Protein AF-A0A948VRK4-F1 (afdb_monomer_lite)

Foldseek 3Di:
DVVVVVVVVVVVCCVVPVDDPPCVCVVVVVVVPDDPDDPPPCVVVVVVVVVVVVVVVVVLVPDPLNVVLVVCVVVVHPDPSVVVVVVVVVVVVVVVVVVVVVVVPPPPD

Secondary structure (DSSP, 8-state):
-HHHHHHHHHHHHHHH--SPP--TTHHHHHHHHSPPPPPP--HHHHHHHHHHHHHHHHHHHT-HHHHHHHHHHHHT---HHHHHHHHHHHHHHHHHHHHHHHHHTS---

Structure (mmCIF, N/CA/C/O backbone):
data_AF-A0A948VRK4-F1
#
_entry.id   AF-A0A948VRK4-F1
#
loop_
_atom_site.group_PDB
_atom_site.id
_atom_site.type_symbol
_atom_site.label_atom_id
_atom_site.label_alt_id
_atom_site.label_comp_id
_atom_site.label_asym_id
_atom_site.label_entity_id
_atom_site.label_seq_id
_atom_site.pdbx_PDB_ins_code
_atom_site.Cartn_x
_atom_site.Cartn_y
_atom_site.Cartn_z
_atom_site.occupancy
_atom_site.B_iso_or_equiv
_atom_site.auth_seq_id
_atom_site.auth_comp_id
_atom_site.auth_asym_id
_atom_site.auth_atom_id
_atom_site.pdbx_PDB_model_num
ATOM 1 N N . MET A 1 1 ? -2.313 -18.409 13.244 1.00 49.38 1 MET A N 1
ATOM 2 C CA . MET A 1 1 ? -2.543 -19.348 14.369 1.00 49.38 1 MET A CA 1
ATOM 3 C C . MET A 1 1 ? -3.673 -18.874 15.276 1.00 49.38 1 MET A C 1
ATOM 5 O O . MET A 1 1 ? -4.436 -19.716 15.712 1.00 49.38 1 MET A O 1
ATOM 9 N N . ASN A 1 2 ? -3.826 -17.562 15.516 1.00 59.66 2 ASN A N 1
ATOM 10 C CA . ASN A 1 2 ? -4.967 -17.023 16.269 1.00 59.66 2 ASN A CA 1
ATOM 11 C C . ASN A 1 2 ? -6.296 -17.181 15.502 1.00 59.66 2 ASN A C 1
ATOM 13 O O . ASN A 1 2 ? -7.260 -17.701 16.043 1.00 59.66 2 ASN A O 1
ATOM 17 N N . ASP A 1 3 ? -6.288 -16.888 14.199 1.00 67.62 3 ASP A N 1
ATOM 18 C CA . ASP A 1 3 ? -7.494 -16.949 13.353 1.00 67.62 3 ASP A CA 1
ATOM 19 C C . ASP A 1 3 ? -8.083 -18.359 13.203 1.00 67.62 3 ASP A C 1
ATOM 21 O O . ASP A 1 3 ? -9.281 -18.535 13.014 1.00 67.62 3 ASP A O 1
ATOM 25 N N . GLU A 1 4 ? -7.244 -19.392 13.273 1.00 74.19 4 GLU A N 1
ATOM 26 C CA . GLU A 1 4 ? -7.690 -20.790 13.207 1.00 74.19 4 GLU A CA 1
ATOM 27 C C . GLU A 1 4 ? -8.414 -21.202 14.494 1.00 74.19 4 GLU A C 1
ATOM 29 O O . GLU A 1 4 ? -9.406 -21.928 14.449 1.00 74.19 4 GLU A O 1
ATOM 34 N N . ILE A 1 5 ? -7.939 -20.694 15.634 1.00 74.81 5 ILE A N 1
ATOM 35 C CA . ILE A 1 5 ? -8.540 -20.919 16.948 1.00 74.81 5 ILE A CA 1
ATOM 36 C C . ILE A 1 5 ? -9.854 -20.138 17.055 1.00 74.81 5 ILE A C 1
ATOM 38 O O . ILE A 1 5 ? -10.862 -20.716 17.459 1.00 74.81 5 ILE A O 1
ATOM 42 N N . ASP A 1 6 ? -9.878 -18.880 16.612 1.00 71.56 6 ASP A N 1
ATOM 43 C CA . ASP A 1 6 ? -11.087 -18.049 16.616 1.00 71.56 6 ASP A CA 1
ATOM 44 C C . ASP A 1 6 ? -12.188 -18.640 15.725 1.00 71.56 6 ASP A C 1
ATOM 46 O O . ASP A 1 6 ? -13.338 -18.755 16.149 1.00 71.56 6 ASP A O 1
ATOM 50 N N . ASN A 1 7 ? -11.839 -19.125 14.528 1.00 77.69 7 ASN A N 1
ATOM 51 C CA . ASN A 1 7 ? -12.802 -19.783 13.642 1.00 77.69 7 ASN A CA 1
ATOM 52 C C . ASN A 1 7 ? -13.355 -21.090 14.234 1.00 77.69 7 ASN A C 1
ATOM 54 O O . ASN A 1 7 ? -14.536 -21.395 14.058 1.00 77.69 7 ASN A O 1
ATOM 58 N 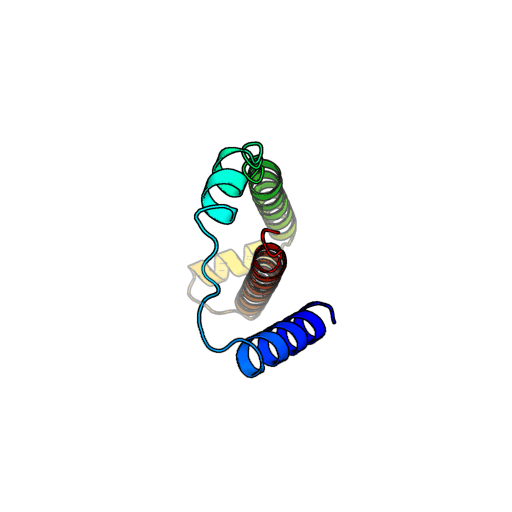N . ALA A 1 8 ? -12.531 -21.864 14.948 1.00 81.56 8 ALA A N 1
ATOM 59 C CA . ALA A 1 8 ? -12.983 -23.083 15.616 1.00 81.56 8 ALA A CA 1
ATOM 60 C C . ALA A 1 8 ? -13.942 -22.783 16.784 1.00 81.56 8 ALA A C 1
ATOM 62 O O . ALA A 1 8 ? -14.923 -23.504 16.980 1.00 81.56 8 ALA A O 1
ATOM 63 N N . ILE A 1 9 ? -13.692 -21.706 17.531 1.00 77.38 9 ILE A N 1
ATOM 64 C CA . ILE A 1 9 ? -14.551 -21.252 18.634 1.00 77.38 9 ILE A CA 1
ATOM 65 C C . ILE A 1 9 ? -15.892 -20.737 18.099 1.00 77.38 9 ILE A C 1
ATOM 67 O O . ILE A 1 9 ? -16.942 -21.144 18.595 1.00 77.38 9 ILE A O 1
ATOM 71 N N . GLU A 1 10 ? -15.871 -19.912 17.052 1.00 77.56 10 GLU A N 1
ATOM 72 C CA . GLU A 1 10 ? -17.071 -19.401 16.378 1.00 77.56 10 GLU A CA 1
ATOM 73 C C . GLU A 1 10 ? -17.950 -20.551 15.856 1.00 77.56 10 GLU A C 1
ATOM 75 O O . GLU A 1 10 ? -19.175 -20.540 16.007 1.00 77.56 10 GLU A O 1
ATOM 80 N N . HIS A 1 11 ? -17.323 -21.586 15.287 1.00 80.81 11 HIS A N 1
ATOM 81 C CA . HIS A 1 11 ? -18.036 -22.758 14.788 1.00 80.81 11 HIS A CA 1
ATOM 82 C C . HIS A 1 11 ? -18.678 -23.571 15.922 1.00 80.81 11 HIS A C 1
ATOM 84 O O . HIS A 1 11 ? -19.816 -24.014 15.779 1.00 80.81 11 HIS A O 1
ATOM 90 N N . LEU A 1 12 ? -17.989 -23.748 17.055 1.00 82.75 12 LEU A N 1
ATOM 91 C CA . LEU A 1 12 ? -18.537 -24.441 18.228 1.00 82.75 12 LEU A CA 1
ATOM 92 C C . LEU A 1 12 ? -19.697 -23.670 18.872 1.00 82.75 12 LEU A C 1
ATOM 94 O O . LEU A 1 12 ? -20.691 -24.282 19.269 1.00 82.75 12 LEU A O 1
ATOM 98 N N . LEU A 1 13 ? -19.585 -22.341 18.946 1.00 78.38 13 LEU A N 1
ATOM 99 C CA . LEU A 1 13 ? -20.625 -21.460 19.480 1.00 78.38 13 LEU A CA 1
ATOM 100 C C . LEU A 1 13 ? -21.888 -21.491 18.617 1.00 78.38 13 LEU A C 1
ATOM 102 O O . LEU A 1 13 ? -22.988 -21.600 19.156 1.00 78.38 13 LEU A O 1
ATOM 106 N N . ARG A 1 14 ? -21.740 -21.463 17.289 1.00 76.94 14 ARG A N 1
ATOM 107 C CA . ARG A 1 14 ? -22.872 -21.514 16.352 1.00 76.94 14 ARG A CA 1
ATOM 108 C C . ARG A 1 14 ? -23.584 -22.871 16.353 1.00 76.94 14 ARG A C 1
ATOM 110 O O . ARG A 1 14 ? -24.794 -22.910 16.155 1.00 76.94 14 ARG A O 1
ATOM 117 N N . ASP A 1 15 ? -22.857 -23.954 16.623 1.00 81.75 15 ASP A N 1
ATOM 118 C CA . ASP A 1 15 ? -23.430 -25.302 16.747 1.00 81.75 15 ASP A CA 1
ATOM 119 C C . ASP A 1 15 ? -24.262 -25.469 18.032 1.00 81.75 15 ASP A C 1
ATOM 121 O O . ASP A 1 15 ? -25.285 -26.152 18.033 1.00 81.75 15 ASP A O 1
ATOM 125 N N . HIS A 1 16 ? -23.838 -24.839 19.136 1.00 75.69 16 HIS A N 1
ATOM 126 C CA . HIS A 1 16 ? -24.469 -25.010 20.455 1.00 75.69 16 HIS A CA 1
ATOM 127 C C . HIS A 1 16 ? -25.488 -23.918 20.812 1.00 75.69 16 HIS A C 1
ATOM 129 O O . HIS A 1 16 ? -26.346 -24.146 21.665 1.00 75.69 16 HIS A O 1
ATOM 135 N N . ALA A 1 17 ? -25.419 -22.752 20.170 1.00 71.88 17 ALA A N 1
ATOM 136 C CA . ALA A 1 17 ? -26.354 -21.644 20.346 1.00 71.88 17 ALA A CA 1
ATOM 137 C C . ALA A 1 17 ? -26.825 -21.132 18.968 1.00 71.88 17 ALA A C 1
ATOM 139 O O . ALA A 1 17 ? -26.365 -20.089 18.502 1.00 71.88 17 ALA A O 1
ATOM 140 N N . PRO A 1 18 ? -27.717 -21.877 18.287 1.00 64.94 18 PRO A N 1
ATOM 141 C CA . PRO A 1 18 ? -28.173 -21.531 16.940 1.00 64.94 18 PRO A CA 1
ATOM 142 C C . PRO A 1 18 ? -29.069 -20.287 16.914 1.00 64.94 18 PRO A C 1
ATOM 144 O O . PRO A 1 18 ? -29.123 -19.596 15.897 1.00 64.94 18 PRO A O 1
ATOM 147 N N . ASP A 1 19 ? -29.750 -19.995 18.025 1.00 70.25 19 ASP A N 1
ATOM 148 C CA . ASP A 1 19 ? -30.583 -18.808 18.168 1.00 70.25 19 ASP A CA 1
ATOM 149 C C . ASP A 1 19 ? -29.810 -17.666 18.839 1.00 70.25 19 ASP A C 1
ATOM 151 O O . ASP A 1 19 ? -29.091 -17.895 19.819 1.00 70.25 19 ASP A O 1
ATOM 155 N N . PRO A 1 20 ? -29.974 -16.420 18.355 1.00 65.75 20 PRO A N 1
ATOM 156 C CA . PRO A 1 20 ? -29.399 -15.257 19.007 1.00 65.75 20 PRO A CA 1
ATOM 157 C C . PRO A 1 20 ? -29.921 -15.173 20.443 1.00 65.75 20 PRO A C 1
ATOM 159 O O . PRO A 1 20 ? -31.123 -15.045 20.682 1.00 65.75 20 PRO A O 1
ATOM 162 N N . VAL A 1 21 ? -29.002 -15.263 21.406 1.00 70.50 21 VAL A N 1
ATOM 163 C CA . VAL A 1 21 ? -29.317 -15.127 22.829 1.00 70.50 21 VAL A CA 1
ATOM 164 C C . VAL A 1 21 ? -29.918 -13.742 23.050 1.00 70.50 21 VAL A C 1
ATOM 166 O O . VAL A 1 21 ? -29.335 -12.737 22.644 1.00 70.50 21 VAL A O 1
ATOM 169 N N . ALA A 1 22 ? -31.098 -13.692 23.673 1.00 71.69 22 ALA A N 1
ATOM 170 C CA . ALA A 1 22 ? -31.715 -12.436 24.070 1.00 71.69 22 ALA A CA 1
ATOM 171 C C . ALA A 1 22 ? -30.774 -11.721 25.049 1.00 71.69 22 ALA A C 1
ATOM 173 O O . ALA A 1 22 ? -30.578 -12.151 26.180 1.00 71.69 22 ALA A O 1
ATOM 174 N N . ASP A 1 23 ? -30.147 -10.661 24.560 1.00 73.00 23 ASP A N 1
ATOM 175 C CA . ASP A 1 23 ? -29.119 -9.904 25.269 1.00 73.00 23 ASP A CA 1
ATOM 176 C C . ASP A 1 23 ? -29.722 -8.747 26.088 1.00 73.00 23 ASP A C 1
ATOM 178 O O . ASP A 1 23 ? -29.000 -8.012 26.747 1.00 73.00 23 ASP A O 1
ATOM 182 N N . ASP A 1 24 ? -31.048 -8.554 26.050 1.00 78.00 24 ASP A N 1
ATOM 183 C CA . ASP A 1 24 ? -31.790 -7.514 26.788 1.00 78.00 24 ASP A CA 1
ATOM 184 C C . ASP A 1 24 ? -31.188 -6.093 26.674 1.00 78.00 24 ASP A C 1
ATOM 186 O O . ASP A 1 24 ? -31.402 -5.225 27.521 1.00 78.00 24 ASP A O 1
ATOM 190 N N . GLY A 1 25 ? -30.431 -5.833 25.602 1.00 77.38 25 GLY A N 1
ATOM 191 C CA . GLY A 1 25 ? -29.724 -4.572 25.385 1.00 77.38 25 GLY A CA 1
ATOM 192 C C . GLY A 1 25 ? -28.423 -4.413 26.181 1.00 77.38 25 GLY A C 1
ATOM 193 O O . GLY A 1 25 ? -27.879 -3.308 26.208 1.00 77.38 25 GLY A O 1
ATOM 194 N N . PHE A 1 26 ? -27.892 -5.469 26.803 1.00 79.25 26 PHE A N 1
ATOM 195 C CA . PHE A 1 26 ? -26.616 -5.451 27.521 1.00 79.25 26 PHE A CA 1
ATOM 196 C C . PHE A 1 26 ? -25.447 -5.074 26.603 1.00 79.25 26 PHE A C 1
ATOM 198 O O . PHE A 1 26 ? -24.701 -4.153 26.940 1.00 79.25 26 PHE A O 1
ATOM 205 N N . CYS A 1 27 ? -25.319 -5.674 25.419 1.00 76.56 27 CYS A N 1
ATOM 206 C CA . CYS A 1 27 ? -24.304 -5.307 24.430 1.00 76.56 27 CYS A CA 1
ATOM 207 C C . CYS A 1 27 ? -24.506 -3.879 23.915 1.00 76.56 27 CYS A C 1
ATOM 209 O O . CYS A 1 27 ? -23.530 -3.153 23.748 1.00 76.56 27 CYS A O 1
ATOM 211 N N . ALA A 1 28 ? -25.751 -3.434 23.717 1.00 78.44 28 ALA A N 1
ATOM 212 C CA . ALA A 1 28 ? -26.036 -2.057 23.306 1.00 78.44 28 ALA A CA 1
ATOM 213 C C . ALA A 1 28 ? -25.585 -1.043 24.375 1.00 78.44 28 ALA A C 1
ATOM 215 O O . ALA A 1 28 ? -24.890 -0.074 24.064 1.00 78.44 28 ALA A O 1
ATOM 216 N N . GLY A 1 29 ? -25.892 -1.311 25.647 1.00 80.50 29 GLY A N 1
ATOM 217 C CA . GLY A 1 29 ? -25.447 -0.491 26.774 1.00 80.50 29 GLY A CA 1
ATOM 218 C C . GLY A 1 29 ? -23.939 -0.578 27.031 1.00 80.50 29 GLY A C 1
ATOM 219 O O . GLY A 1 29 ? -23.333 0.394 27.486 1.00 80.50 29 GLY A O 1
ATOM 220 N N . LEU A 1 30 ? -23.312 -1.715 26.723 1.00 81.12 30 LEU A N 1
ATOM 221 C CA . LEU A 1 30 ? -21.861 -1.880 26.777 1.00 81.12 30 LEU A CA 1
ATOM 222 C C . LEU A 1 30 ? -21.179 -1.031 25.695 1.00 81.12 30 LEU A C 1
ATOM 224 O O . LEU A 1 30 ? -20.230 -0.313 26.001 1.00 81.12 30 LEU A O 1
ATOM 228 N N . ILE A 1 31 ? -21.694 -1.062 24.462 1.00 79.75 31 ILE A N 1
ATOM 229 C CA . ILE A 1 31 ? -21.192 -0.271 23.329 1.00 79.75 31 ILE A CA 1
ATOM 230 C C . ILE A 1 31 ? -21.298 1.232 23.608 1.00 79.75 31 ILE A C 1
ATOM 232 O O . ILE A 1 31 ? -20.342 1.955 23.341 1.00 79.75 31 ILE A O 1
ATOM 236 N N . GLU A 1 32 ? -22.393 1.705 24.211 1.00 79.25 32 GLU A N 1
ATOM 237 C CA . GLU A 1 32 ? -22.535 3.118 24.607 1.00 79.25 32 GLU A CA 1
ATOM 238 C C . GLU A 1 32 ? -21.576 3.551 25.727 1.00 79.25 32 GLU A C 1
ATOM 240 O O . GLU A 1 32 ? -21.238 4.731 25.833 1.00 79.25 32 GLU A O 1
ATOM 245 N N . ARG A 1 33 ? -21.139 2.617 26.579 1.00 82.19 33 ARG A N 1
ATOM 246 C CA . ARG A 1 33 ? -20.235 2.894 27.710 1.00 82.19 33 ARG A CA 1
ATOM 247 C C . ARG A 1 33 ? -18.761 2.695 27.382 1.00 82.19 33 ARG A C 1
ATOM 249 O O . ARG A 1 33 ? -17.910 3.110 28.172 1.00 82.19 33 ARG A O 1
ATOM 256 N N . LEU A 1 34 ? -18.446 2.058 26.258 1.00 79.38 34 LEU A N 1
ATOM 257 C CA . LEU A 1 34 ? -17.072 1.885 25.818 1.00 79.38 34 LEU A CA 1
ATOM 258 C C . LEU A 1 34 ? -16.485 3.255 25.439 1.00 79.38 34 LEU A C 1
ATOM 260 O O . LEU A 1 34 ? -17.129 4.039 24.738 1.00 79.38 34 LEU A O 1
ATOM 264 N N . PRO A 1 35 ? -15.263 3.581 25.897 1.00 79.31 35 PRO A N 1
ATOM 265 C CA . PRO A 1 35 ? -14.611 4.815 25.496 1.00 79.31 35 PRO A CA 1
ATOM 266 C C . PRO A 1 35 ? -14.453 4.832 23.969 1.00 79.31 35 PRO A C 1
ATOM 268 O O . PRO A 1 35 ? -14.172 3.786 23.374 1.00 79.31 35 PRO A O 1
ATOM 271 N N . PRO A 1 36 ? -14.601 6.001 23.317 1.00 72.94 36 PRO A N 1
ATOM 272 C CA . PRO A 1 36 ? -14.447 6.102 21.875 1.00 72.94 36 PRO A CA 1
ATOM 273 C C . PRO A 1 36 ? -13.068 5.569 21.489 1.00 72.94 36 PRO A C 1
ATOM 275 O O . PRO A 1 36 ? -12.040 6.109 21.912 1.00 72.94 36 PRO A O 1
ATOM 278 N N . ARG A 1 37 ? -13.045 4.479 20.709 1.00 65.75 37 ARG A N 1
ATOM 279 C CA . ARG A 1 37 ? -11.804 3.925 20.162 1.00 65.75 37 ARG A CA 1
ATOM 280 C C . ARG A 1 37 ? -11.086 5.056 19.431 1.00 65.75 37 ARG A C 1
ATOM 282 O O . ARG A 1 37 ? -11.672 5.715 18.570 1.00 65.75 37 ARG A O 1
ATOM 289 N N . LYS A 1 38 ? -9.829 5.317 19.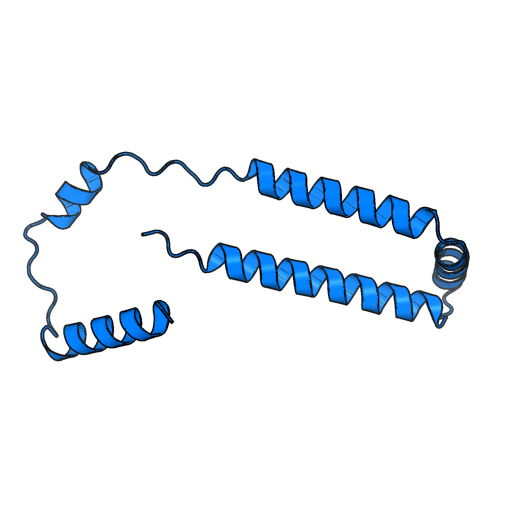805 1.00 67.00 38 LYS A N 1
ATOM 290 C CA . LYS A 1 38 ? -9.015 6.315 19.106 1.00 67.00 38 LYS A CA 1
ATOM 291 C C . LYS A 1 38 ? -8.966 5.910 17.633 1.00 67.00 38 LYS A C 1
ATOM 293 O O . LYS A 1 38 ? -8.614 4.763 17.357 1.00 67.00 38 LYS A O 1
ATOM 298 N N . PRO A 1 39 ? -9.327 6.803 16.697 1.00 66.94 39 PRO A N 1
ATOM 299 C CA . PRO A 1 39 ? -9.227 6.479 15.288 1.00 66.94 39 PRO A CA 1
ATOM 300 C C . PRO A 1 39 ? -7.771 6.116 14.975 1.00 66.94 39 PRO A C 1
ATOM 302 O O . PRO A 1 39 ? -6.864 6.772 15.508 1.00 66.94 39 PRO A O 1
ATOM 305 N N . PRO A 1 40 ? -7.532 5.091 14.139 1.00 63.50 40 PRO A N 1
ATOM 306 C CA . PRO A 1 40 ? -6.181 4.714 13.762 1.00 63.50 40 PRO A CA 1
ATOM 307 C C . PRO A 1 40 ? -5.489 5.942 13.174 1.00 63.50 40 PRO A C 1
ATOM 309 O O . PRO A 1 40 ? -6.007 6.612 12.273 1.00 63.50 40 PRO A O 1
ATOM 312 N N . ILE A 1 41 ? -4.339 6.289 13.745 1.00 63.66 41 ILE A N 1
ATOM 313 C CA . ILE A 1 41 ? -3.571 7.456 13.329 1.00 63.66 41 ILE A CA 1
ATOM 314 C C . ILE A 1 41 ? -2.997 7.116 11.949 1.00 63.66 41 ILE A C 1
ATOM 316 O O . ILE A 1 41 ? -2.070 6.325 11.837 1.00 63.66 41 ILE A O 1
ATOM 320 N N . LYS A 1 42 ? -3.558 7.701 10.883 1.00 66.44 42 LYS A N 1
ATOM 321 C CA . LYS A 1 42 ? -3.155 7.436 9.483 1.00 66.44 42 LYS A CA 1
ATOM 322 C C . LYS A 1 42 ? -1.873 8.160 9.054 1.00 66.44 42 LYS A C 1
ATOM 324 O O . LYS A 1 42 ? -1.331 7.896 7.985 1.00 66.44 42 LYS A O 1
ATOM 329 N N . TRP A 1 43 ? -1.396 9.098 9.869 1.00 66.56 43 TRP A N 1
ATOM 330 C CA . TRP A 1 43 ? -0.221 9.916 9.567 1.00 66.56 43 TRP A CA 1
ATOM 331 C C . TRP A 1 43 ? 1.101 9.135 9.425 1.00 66.56 43 TRP A C 1
ATOM 333 O O . TRP A 1 43 ? 1.796 9.397 8.447 1.00 66.56 43 TRP A O 1
ATOM 343 N N . PRO A 1 44 ? 1.457 8.157 10.289 1.00 74.69 44 PRO A N 1
ATOM 344 C CA . PRO A 1 44 ? 2.668 7.352 10.102 1.00 74.69 44 PRO A CA 1
ATOM 345 C C . PRO A 1 44 ? 2.666 6.583 8.777 1.00 74.69 44 PRO A C 1
ATOM 347 O O . PRO A 1 44 ? 3.705 6.480 8.132 1.00 74.69 44 PRO A O 1
ATOM 350 N N . LEU A 1 45 ? 1.497 6.124 8.325 1.00 67.62 45 LEU A N 1
ATOM 351 C CA . LEU A 1 45 ? 1.353 5.416 7.056 1.00 67.62 45 LEU A CA 1
ATOM 352 C C . LEU A 1 45 ? 1.580 6.358 5.864 1.00 67.62 45 LEU A C 1
ATOM 354 O O . LEU A 1 45 ? 2.353 6.044 4.962 1.00 67.62 45 LEU A O 1
ATOM 358 N N . ALA A 1 46 ? 0.993 7.558 5.894 1.00 73.81 46 ALA A N 1
ATOM 359 C CA . ALA A 1 46 ? 1.236 8.577 4.870 1.00 73.81 46 ALA A CA 1
ATOM 360 C C . ALA A 1 46 ? 2.714 9.016 4.813 1.00 73.81 46 ALA A C 1
ATOM 362 O O . ALA A 1 46 ? 3.265 9.218 3.729 1.00 73.81 46 ALA A O 1
ATOM 363 N N . LEU A 1 47 ? 3.368 9.124 5.972 1.00 77.75 47 LEU A N 1
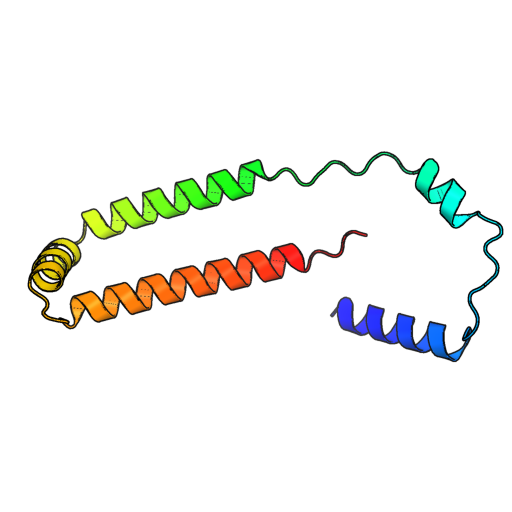ATOM 364 C CA . LEU A 1 47 ? 4.784 9.482 6.079 1.00 77.75 47 LEU A CA 1
ATOM 365 C C . LEU A 1 47 ? 5.687 8.368 5.536 1.00 77.75 47 LEU A C 1
ATOM 367 O O . LEU A 1 47 ? 6.631 8.654 4.802 1.00 77.75 47 LEU A O 1
ATOM 371 N N . GLY A 1 48 ? 5.359 7.106 5.831 1.00 73.69 48 GLY A N 1
ATOM 372 C CA . GLY A 1 48 ? 6.048 5.937 5.284 1.00 73.69 48 GLY A CA 1
ATOM 373 C C . GLY A 1 48 ? 5.962 5.868 3.758 1.00 73.69 48 GLY A C 1
ATOM 374 O O . GLY A 1 48 ? 6.981 5.661 3.100 1.00 73.69 48 GLY A O 1
ATOM 375 N N . ILE A 1 49 ? 4.782 6.138 3.186 1.00 75.94 49 ILE A N 1
ATOM 376 C CA . ILE A 1 49 ? 4.597 6.205 1.727 1.00 75.94 49 ILE A CA 1
ATOM 377 C C . ILE A 1 49 ? 5.463 7.316 1.123 1.00 75.94 49 ILE A C 1
ATOM 379 O O . ILE A 1 49 ? 6.191 7.064 0.164 1.00 75.94 49 ILE A O 1
ATOM 383 N N . LEU A 1 50 ? 5.432 8.528 1.688 1.00 80.44 50 LEU A N 1
ATOM 384 C CA . LEU A 1 50 ? 6.234 9.654 1.191 1.00 80.44 50 LEU A CA 1
ATOM 385 C C . LEU A 1 50 ? 7.740 9.381 1.274 1.00 80.44 50 LEU A C 1
ATOM 387 O O . LEU A 1 50 ? 8.467 9.655 0.318 1.00 80.44 50 LEU A O 1
ATOM 391 N N . ALA A 1 51 ? 8.204 8.817 2.390 1.00 76.75 51 ALA A N 1
ATOM 392 C CA . ALA A 1 51 ? 9.604 8.459 2.578 1.00 76.75 51 ALA A CA 1
ATOM 393 C C . ALA A 1 51 ? 10.049 7.377 1.582 1.00 76.75 51 ALA A C 1
ATOM 395 O O . ALA A 1 51 ? 11.110 7.509 0.971 1.00 76.75 51 ALA A O 1
ATOM 396 N N . GLY A 1 52 ? 9.222 6.349 1.361 1.00 75.06 52 GLY A N 1
ATOM 397 C CA . GLY A 1 52 ? 9.484 5.301 0.374 1.00 75.06 52 GLY A CA 1
ATOM 398 C C . GLY A 1 52 ? 9.537 5.840 -1.057 1.00 75.06 52 GLY A C 1
ATOM 399 O O . GLY A 1 52 ? 10.431 5.474 -1.819 1.00 75.06 52 GLY A O 1
ATOM 400 N N . LEU A 1 53 ? 8.641 6.765 -1.408 1.00 77.56 53 LEU A N 1
ATOM 401 C CA . LEU A 1 53 ? 8.591 7.379 -2.737 1.00 77.56 53 LEU A CA 1
ATOM 402 C C . LEU A 1 53 ? 9.830 8.244 -3.005 1.00 77.56 53 LEU A C 1
ATOM 404 O O . LEU A 1 53 ? 10.431 8.151 -4.074 1.00 77.56 53 LEU A O 1
ATOM 408 N N . LEU A 1 54 ? 10.264 9.021 -2.007 1.00 78.25 54 LEU A N 1
ATOM 409 C CA . LEU A 1 54 ? 11.499 9.806 -2.068 1.00 78.25 54 LEU A CA 1
ATOM 410 C C . LEU A 1 54 ? 12.746 8.922 -2.160 1.00 78.25 54 LEU A C 1
ATOM 412 O O . LEU A 1 54 ? 13.621 9.189 -2.982 1.00 78.25 54 LEU A O 1
ATOM 416 N N . ALA A 1 55 ? 12.825 7.861 -1.355 1.00 76.69 55 ALA A N 1
ATOM 417 C CA . ALA A 1 55 ? 13.943 6.922 -1.389 1.00 76.69 55 ALA A CA 1
ATOM 418 C C . ALA A 1 55 ? 14.024 6.194 -2.740 1.00 76.69 55 ALA A C 1
ATOM 420 O O . ALA A 1 55 ? 15.106 6.077 -3.317 1.00 76.69 55 ALA A O 1
ATOM 421 N N . CYS A 1 56 ? 12.878 5.768 -3.277 1.00 72.75 56 CYS A N 1
ATOM 422 C CA . CYS A 1 56 ? 12.786 5.156 -4.598 1.00 72.75 56 CYS A CA 1
ATOM 423 C C . CYS A 1 56 ? 13.219 6.135 -5.696 1.00 72.75 56 CYS A C 1
ATOM 425 O O . CYS A 1 56 ? 14.021 5.777 -6.556 1.00 72.75 56 CYS A O 1
ATOM 427 N N . TRP A 1 57 ? 12.742 7.381 -5.649 1.00 73.56 57 TRP A N 1
ATOM 428 C CA . TRP A 1 57 ? 13.111 8.413 -6.617 1.00 73.56 57 TRP A CA 1
ATOM 429 C C . TRP A 1 57 ? 14.612 8.710 -6.598 1.00 73.56 57 TRP A C 1
ATOM 431 O O . TRP A 1 57 ? 15.258 8.726 -7.645 1.00 73.56 57 TRP A O 1
ATOM 441 N N . LEU A 1 58 ? 15.190 8.879 -5.405 1.00 76.00 58 LEU A N 1
ATOM 442 C CA . LEU A 1 58 ? 16.624 9.107 -5.233 1.00 76.00 58 LEU A CA 1
ATOM 443 C C . LEU A 1 58 ? 17.447 7.925 -5.756 1.00 76.00 58 LEU A C 1
ATOM 445 O O . LEU A 1 58 ? 18.404 8.133 -6.501 1.00 76.00 58 LEU A O 1
ATOM 449 N N . SER A 1 59 ? 17.039 6.695 -5.438 1.00 72.31 59 SER A N 1
ATOM 450 C CA . SER A 1 59 ? 17.719 5.479 -5.893 1.00 72.31 59 SER A CA 1
ATOM 451 C C . SER A 1 59 ? 17.689 5.325 -7.418 1.00 72.31 59 SER A C 1
ATOM 453 O O . SER A 1 59 ? 18.721 5.037 -8.023 1.00 72.31 59 SER A O 1
ATOM 455 N N . VAL A 1 60 ? 16.543 5.592 -8.051 1.00 67.62 60 VAL A N 1
ATOM 456 C CA . VAL A 1 60 ? 16.393 5.538 -9.513 1.00 67.62 60 VAL A CA 1
ATOM 457 C C . VAL A 1 60 ? 17.178 6.665 -10.185 1.00 67.62 60 VAL A C 1
ATOM 459 O O . VAL A 1 60 ? 17.873 6.418 -11.165 1.00 67.62 60 VAL A O 1
ATOM 462 N N . SER A 1 61 ? 17.145 7.885 -9.641 1.00 67.12 61 SER A N 1
ATOM 463 C CA . SER A 1 61 ? 17.864 9.034 -10.214 1.00 67.12 61 SER A CA 1
ATOM 464 C C . SER A 1 61 ? 19.391 8.881 -10.185 1.00 67.12 61 SER A C 1
ATOM 466 O O . SER A 1 61 ? 20.082 9.426 -11.043 1.00 67.12 61 SER A O 1
ATOM 468 N N . ALA A 1 62 ? 19.920 8.106 -9.233 1.00 68.25 62 ALA A N 1
ATOM 469 C CA . ALA A 1 62 ? 21.346 7.812 -9.125 1.00 68.25 62 ALA A CA 1
ATOM 470 C C . ALA A 1 62 ? 21.824 6.725 -10.108 1.00 68.25 62 ALA A C 1
ATOM 472 O O . ALA A 1 62 ? 23.031 6.556 -10.291 1.00 68.25 62 ALA A O 1
ATOM 473 N N . ALA A 1 63 ? 20.912 5.982 -10.745 1.00 70.06 63 ALA A N 1
ATOM 474 C CA . ALA A 1 63 ? 21.264 4.909 -11.664 1.00 70.06 63 ALA A CA 1
ATOM 475 C C . ALA A 1 63 ? 21.373 5.435 -13.113 1.00 70.06 63 ALA A C 1
ATOM 477 O O . ALA A 1 63 ? 20.363 5.831 -13.698 1.00 70.06 63 ALA A O 1
ATOM 478 N N . PRO A 1 64 ? 22.548 5.363 -13.770 1.00 67.62 64 PRO A N 1
ATOM 479 C CA . PRO A 1 64 ? 22.686 5.764 -15.176 1.00 67.62 64 PRO A CA 1
ATOM 480 C C . PRO A 1 64 ? 21.799 4.926 -16.115 1.00 67.62 64 PRO A C 1
ATOM 482 O O . PRO A 1 64 ? 21.342 5.413 -17.146 1.00 67.62 64 PRO A O 1
ATOM 485 N N . ALA A 1 65 ? 21.480 3.688 -15.722 1.00 65.69 65 ALA A N 1
ATOM 486 C CA . ALA A 1 65 ? 20.538 2.823 -16.428 1.00 65.69 65 ALA A CA 1
ATOM 487 C C . ALA A 1 65 ? 19.096 3.363 -16.433 1.00 65.69 65 ALA A C 1
ATOM 489 O O . ALA A 1 65 ? 18.357 3.095 -17.377 1.00 65.69 65 ALA A O 1
ATOM 490 N N . ALA A 1 66 ? 18.695 4.136 -15.418 1.00 64.00 66 ALA A N 1
ATOM 491 C CA . ALA A 1 66 ? 17.368 4.740 -15.368 1.00 64.00 66 ALA A CA 1
ATOM 492 C C . ALA A 1 66 ? 17.237 5.906 -16.352 1.00 64.00 66 ALA A C 1
ATOM 494 O O . ALA A 1 66 ? 16.203 6.041 -16.990 1.00 64.00 66 ALA A O 1
ATOM 495 N N . LEU A 1 67 ? 18.293 6.705 -16.528 1.00 69.62 67 LEU A N 1
ATOM 496 C CA . LEU A 1 67 ? 18.338 7.776 -17.529 1.00 69.62 67 LEU A CA 1
ATOM 497 C C . LEU A 1 67 ? 18.271 7.226 -18.958 1.00 69.62 67 LEU A C 1
ATOM 499 O O . LEU A 1 67 ? 17.516 7.747 -19.777 1.00 69.62 67 LEU A O 1
ATOM 503 N N . ILE A 1 68 ? 19.017 6.153 -19.239 1.00 70.62 68 ILE A N 1
ATOM 504 C CA . ILE A 1 68 ? 18.994 5.476 -20.545 1.00 70.62 68 ILE A CA 1
ATOM 505 C C . ILE A 1 68 ? 17.626 4.827 -20.779 1.00 70.62 68 ILE A C 1
ATOM 507 O O . ILE A 1 68 ? 17.019 5.052 -21.817 1.00 70.62 68 ILE A O 1
ATOM 511 N N . GLY A 1 69 ? 17.088 4.113 -19.785 1.00 66.31 69 GLY A N 1
ATOM 512 C CA . GLY A 1 69 ? 15.752 3.520 -19.870 1.00 66.31 69 GLY A CA 1
ATOM 513 C C . GLY A 1 69 ? 14.632 4.553 -20.028 1.00 66.31 69 GLY A C 1
ATOM 514 O O . GLY A 1 69 ? 13.663 4.288 -20.727 1.00 66.31 69 GLY A O 1
ATOM 515 N N . TRP A 1 70 ? 14.762 5.745 -19.435 1.00 69.50 70 TRP A N 1
ATOM 516 C CA . TRP A 1 70 ? 13.799 6.840 -19.611 1.00 69.50 70 TRP A CA 1
ATOM 517 C C . TRP A 1 70 ? 13.859 7.423 -21.022 1.00 69.50 70 TRP A C 1
ATOM 519 O O . TRP A 1 70 ? 12.822 7.722 -21.614 1.00 69.50 70 TRP A O 1
ATOM 529 N N . HIS A 1 71 ? 15.068 7.575 -21.565 1.00 70.81 71 HIS A N 1
ATOM 530 C CA . HIS A 1 71 ? 15.259 8.013 -22.940 1.00 70.81 71 HIS A CA 1
ATOM 531 C C . HIS A 1 71 ? 14.674 6.988 -23.919 1.00 70.81 71 HIS A C 1
ATOM 533 O O . HIS A 1 71 ? 13.822 7.358 -24.717 1.00 70.81 71 HIS A O 1
ATOM 539 N N . ASP A 1 72 ? 15.027 5.708 -23.777 1.00 68.81 72 ASP A N 1
ATOM 540 C CA . ASP A 1 72 ? 14.525 4.601 -24.605 1.00 68.81 72 ASP A CA 1
ATOM 541 C C . ASP A 1 72 ? 12.999 4.443 -24.524 1.00 68.81 72 ASP A C 1
ATOM 543 O O . ASP A 1 72 ? 12.335 4.214 -25.535 1.00 68.81 72 ASP A O 1
ATOM 547 N N . TRP A 1 73 ? 12.419 4.630 -23.335 1.00 67.75 73 TRP A N 1
ATOM 548 C CA . TRP A 1 73 ? 10.972 4.568 -23.148 1.00 67.75 73 TRP A CA 1
ATOM 549 C C . TRP A 1 73 ? 10.240 5.705 -23.873 1.00 67.75 73 TRP A C 1
ATOM 551 O O . TRP A 1 73 ? 9.197 5.465 -24.482 1.00 67.75 73 TRP A O 1
ATOM 561 N N . ILE A 1 74 ? 10.800 6.922 -23.874 1.00 73.06 74 ILE A N 1
ATOM 562 C CA . ILE A 1 74 ? 10.280 8.047 -24.673 1.00 73.06 74 ILE A CA 1
ATOM 563 C C . ILE A 1 74 ? 10.461 7.783 -26.177 1.00 73.06 74 ILE A C 1
ATOM 565 O O . ILE A 1 74 ? 9.618 8.202 -26.971 1.00 73.06 74 ILE A O 1
ATOM 569 N N . SER A 1 75 ? 11.510 7.055 -26.566 1.00 76.31 75 SER A N 1
ATOM 570 C CA . SER A 1 75 ? 11.739 6.599 -27.945 1.00 76.31 75 SER A CA 1
ATOM 571 C C . SER A 1 75 ? 10.751 5.520 -28.404 1.00 76.31 75 SER A C 1
ATOM 573 O O . SER A 1 75 ? 10.639 5.276 -29.602 1.00 76.31 75 SER A O 1
ATOM 575 N N . GLY A 1 76 ? 10.027 4.884 -27.474 1.00 70.31 76 GLY A N 1
ATOM 576 C CA . GLY A 1 76 ? 9.093 3.790 -27.754 1.00 70.31 76 GLY A CA 1
ATOM 577 C C . GLY A 1 76 ? 9.738 2.402 -27.830 1.00 70.31 76 GLY A C 1
ATOM 578 O O . GLY A 1 76 ? 9.039 1.436 -28.137 1.00 70.31 76 GLY A O 1
ATOM 579 N N . ASP A 1 77 ? 11.028 2.279 -27.512 1.00 70.56 77 ASP A N 1
ATOM 580 C CA . ASP A 1 77 ? 11.727 0.998 -27.489 1.00 70.56 77 ASP A CA 1
ATOM 581 C C . ASP A 1 77 ? 11.643 0.383 -26.086 1.00 70.56 77 ASP A C 1
ATOM 583 O O . ASP A 1 77 ? 12.182 0.907 -25.108 1.00 70.56 77 ASP A O 1
ATOM 587 N N . LEU A 1 78 ? 10.959 -0.762 -25.968 1.00 63.84 78 LEU A N 1
ATOM 588 C CA . LEU A 1 78 ? 10.967 -1.558 -24.738 1.00 63.84 78 LEU A CA 1
ATOM 589 C C . LEU A 1 78 ? 12.324 -2.254 -24.591 1.00 63.84 78 LEU A C 1
ATOM 591 O O . LEU A 1 78 ? 12.505 -3.414 -24.969 1.00 63.84 78 LEU A O 1
ATOM 595 N N . THR A 1 79 ? 13.291 -1.540 -24.028 1.00 67.31 79 THR A N 1
ATOM 596 C CA . THR A 1 79 ? 14.597 -2.099 -23.694 1.00 67.31 79 THR A CA 1
ATOM 597 C C . THR A 1 79 ? 14.553 -2.915 -22.397 1.00 67.31 79 THR A C 1
ATOM 599 O O . THR A 1 79 ? 13.666 -2.779 -21.551 1.00 67.31 79 THR A O 1
ATOM 602 N N . SER A 1 80 ? 15.533 -3.810 -22.230 1.00 68.81 80 SER A N 1
ATOM 603 C CA . SER A 1 80 ? 15.632 -4.725 -21.076 1.00 68.81 80 SER A CA 1
ATOM 604 C C . SER A 1 80 ? 15.668 -3.983 -19.723 1.00 68.81 80 SER A C 1
ATOM 606 O O . SER A 1 80 ? 15.204 -4.491 -18.703 1.00 68.81 80 SER A O 1
ATOM 608 N N . SER A 1 81 ? 16.155 -2.738 -19.719 1.00 64.81 81 SER A N 1
ATOM 609 C CA . SER A 1 81 ? 16.147 -1.826 -18.568 1.00 64.81 81 SER A CA 1
ATOM 610 C C . SER A 1 81 ? 14.741 -1.345 -18.192 1.00 64.81 81 SER A C 1
ATOM 612 O O . SER A 1 81 ? 14.410 -1.311 -17.006 1.00 64.81 81 SER A O 1
ATOM 614 N N . ALA A 1 82 ? 13.890 -1.028 -19.172 1.00 65.56 82 ALA A N 1
ATOM 615 C CA . ALA A 1 82 ? 12.495 -0.660 -18.939 1.00 65.56 82 ALA A CA 1
AT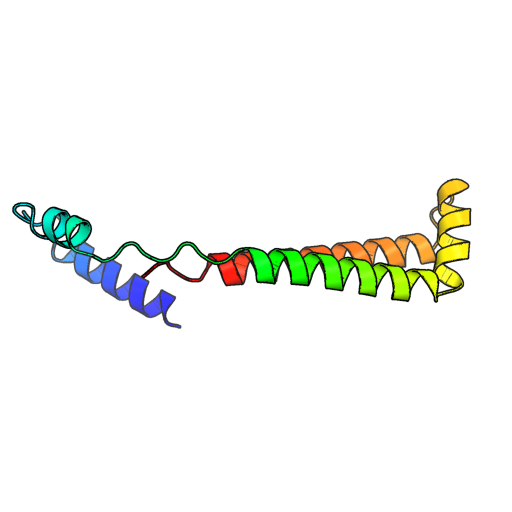OM 616 C C . ALA A 1 82 ? 11.710 -1.830 -18.325 1.00 65.56 82 ALA A C 1
ATOM 618 O O . ALA A 1 82 ? 10.909 -1.640 -17.408 1.00 65.56 82 ALA A O 1
ATOM 619 N N . LEU A 1 83 ? 12.002 -3.057 -18.767 1.00 73.19 83 LEU A N 1
ATOM 620 C CA . LEU A 1 83 ? 11.408 -4.273 -18.213 1.00 73.19 83 LEU A CA 1
ATOM 621 C C . LEU A 1 83 ? 11.858 -4.507 -16.762 1.00 73.19 83 LEU A C 1
ATOM 623 O O . LEU A 1 83 ? 11.026 -4.789 -15.898 1.00 73.19 83 LEU A O 1
ATOM 627 N N . ALA A 1 84 ? 13.144 -4.305 -16.461 1.00 73.88 84 ALA A N 1
ATOM 628 C CA . ALA A 1 84 ? 13.658 -4.381 -15.092 1.00 73.88 84 ALA A CA 1
ATOM 629 C C . ALA A 1 84 ? 13.004 -3.342 -14.158 1.00 73.88 84 ALA A C 1
ATOM 631 O O . ALA A 1 84 ? 12.653 -3.669 -13.020 1.00 73.88 84 ALA A O 1
ATOM 632 N N . LEU A 1 85 ? 12.785 -2.112 -14.636 1.00 72.81 85 LEU A N 1
ATOM 633 C CA . LEU A 1 85 ? 12.053 -1.079 -13.894 1.00 72.81 85 LEU A CA 1
ATOM 634 C C . LEU A 1 85 ? 10.597 -1.485 -13.630 1.00 72.81 85 LEU A C 1
ATOM 636 O O . LEU A 1 85 ? 10.135 -1.366 -12.496 1.00 72.81 85 LEU A O 1
ATOM 640 N N . LEU A 1 86 ? 9.899 -2.021 -14.634 1.00 75.12 86 LEU A N 1
ATOM 641 C CA . LEU A 1 86 ? 8.521 -2.507 -14.504 1.00 75.12 86 LEU A CA 1
ATOM 642 C C . LEU A 1 86 ? 8.397 -3.631 -13.471 1.00 75.12 86 LEU A C 1
ATOM 644 O O . LEU A 1 86 ? 7.516 -3.583 -12.615 1.00 75.12 86 LEU A O 1
ATOM 648 N N . VAL A 1 87 ? 9.307 -4.610 -13.508 1.00 80.75 87 VAL A N 1
ATOM 649 C CA . VAL A 1 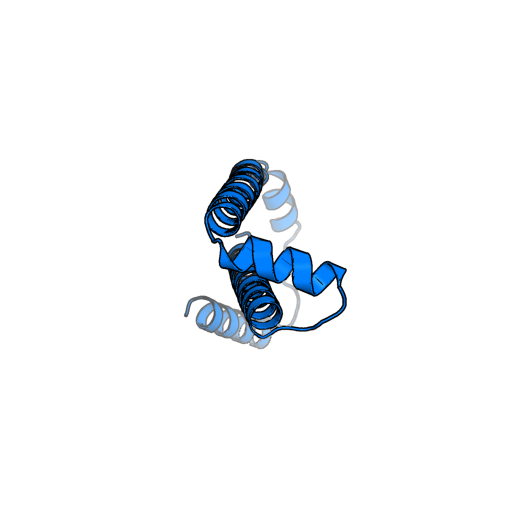87 ? 9.350 -5.712 -12.531 1.00 80.75 87 VAL A CA 1
ATOM 650 C C . VAL A 1 87 ? 9.610 -5.183 -11.123 1.00 80.75 87 VAL A C 1
ATOM 652 O O . VAL A 1 87 ? 8.953 -5.605 -10.173 1.00 80.75 87 VAL A O 1
ATOM 655 N N . SER A 1 88 ? 10.520 -4.219 -10.988 1.00 78.94 88 SER A N 1
ATOM 656 C CA . SER A 1 88 ? 10.838 -3.605 -9.695 1.00 78.94 88 SER A CA 1
ATOM 657 C C . SER A 1 88 ? 9.634 -2.845 -9.132 1.00 78.94 88 SER A C 1
ATOM 659 O O . SER A 1 88 ? 9.288 -2.996 -7.960 1.00 78.94 88 SER A O 1
ATOM 661 N N . PHE A 1 89 ? 8.940 -2.080 -9.978 1.00 79.62 89 PHE A N 1
ATOM 662 C CA . PHE A 1 89 ? 7.746 -1.327 -9.600 1.00 79.62 89 PHE A CA 1
ATOM 663 C C . PHE A 1 89 ? 6.572 -2.249 -9.244 1.00 79.62 89 PHE A C 1
ATOM 665 O O . PHE A 1 89 ? 5.868 -2.010 -8.262 1.00 79.62 89 PHE A O 1
ATOM 672 N N . ALA A 1 90 ? 6.378 -3.335 -9.997 1.00 76.50 90 ALA A N 1
ATOM 673 C CA . ALA A 1 90 ? 5.382 -4.358 -9.690 1.00 76.50 90 ALA A CA 1
ATOM 674 C C . ALA A 1 90 ? 5.684 -5.062 -8.355 1.00 76.50 90 ALA A C 1
ATOM 676 O O . ALA A 1 90 ? 4.777 -5.255 -7.547 1.00 76.50 90 ALA A O 1
ATOM 677 N N . GLY A 1 91 ? 6.956 -5.379 -8.086 1.00 82.25 91 GLY A N 1
ATOM 678 C CA . GLY A 1 91 ? 7.397 -5.973 -6.822 1.00 82.25 91 GLY A CA 1
ATOM 679 C C . GLY A 1 91 ? 7.150 -5.060 -5.620 1.00 82.25 91 GLY A C 1
ATOM 680 O O . GLY A 1 91 ? 6.617 -5.509 -4.604 1.00 82.25 91 GLY A O 1
ATOM 681 N N . LEU A 1 92 ? 7.459 -3.767 -5.750 1.00 81.88 92 LEU A N 1
ATOM 682 C CA . LEU A 1 92 ? 7.179 -2.775 -4.708 1.00 81.88 92 LEU A CA 1
ATOM 683 C C . LEU A 1 92 ? 5.672 -2.608 -4.459 1.00 81.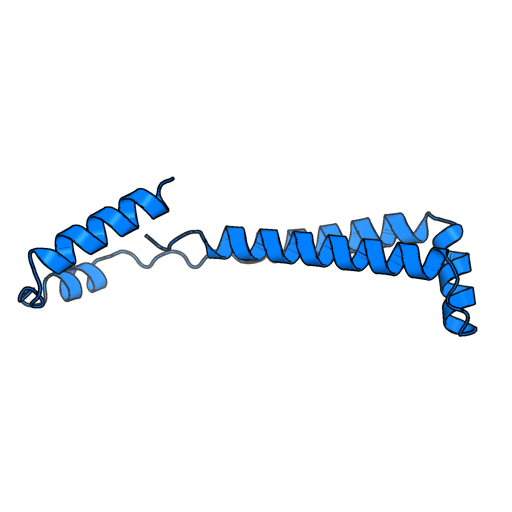88 92 LEU A C 1
ATOM 685 O O . LEU A 1 92 ? 5.259 -2.537 -3.304 1.00 81.88 92 LEU A O 1
ATOM 689 N N . ASN A 1 93 ? 4.843 -2.612 -5.509 1.00 79.69 93 ASN A N 1
ATOM 690 C CA . ASN A 1 93 ? 3.382 -2.567 -5.361 1.00 79.69 93 ASN A CA 1
ATOM 691 C C . ASN A 1 93 ? 2.821 -3.828 -4.697 1.00 79.69 93 ASN A C 1
ATOM 693 O O . ASN A 1 93 ? 1.911 -3.726 -3.880 1.00 79.69 93 ASN A O 1
ATOM 697 N N . LEU A 1 94 ? 3.369 -5.006 -5.003 1.00 80.88 94 LEU A N 1
ATOM 698 C CA . LEU A 1 94 ? 2.991 -6.253 -4.337 1.00 80.88 94 LEU A CA 1
ATOM 699 C C . LEU A 1 94 ? 3.354 -6.231 -2.853 1.00 80.88 94 LEU A C 1
ATOM 701 O O . LEU A 1 94 ? 2.523 -6.592 -2.027 1.00 80.88 94 LEU A O 1
ATOM 705 N N . MET A 1 95 ? 4.555 -5.767 -2.502 1.00 77.94 95 MET A N 1
ATOM 706 C CA . MET A 1 95 ? 4.948 -5.600 -1.099 1.00 77.94 95 MET A CA 1
ATOM 707 C C . MET A 1 95 ? 4.062 -4.586 -0.375 1.00 77.94 95 MET A C 1
ATOM 709 O O . MET A 1 95 ? 3.628 -4.853 0.742 1.00 77.94 95 MET A O 1
ATOM 713 N N . ALA A 1 96 ? 3.729 -3.465 -1.021 1.00 79.62 96 ALA A N 1
ATOM 714 C CA . ALA A 1 96 ? 2.788 -2.495 -0.472 1.00 79.62 96 ALA A CA 1
ATOM 715 C C . ALA A 1 96 ? 1.392 -3.108 -0.273 1.00 79.62 96 ALA A C 1
ATOM 717 O O . ALA A 1 96 ? 0.795 -2.916 0.780 1.00 79.62 96 ALA A O 1
ATOM 718 N N . LEU A 1 97 ? 0.898 -3.899 -1.231 1.00 75.06 97 LEU A N 1
ATOM 719 C CA . LEU A 1 97 ? -0.372 -4.621 -1.115 1.00 75.06 97 LEU A CA 1
ATOM 720 C C . LEU A 1 97 ? -0.359 -5.608 0.051 1.00 75.06 97 LEU A C 1
ATOM 722 O O . LEU A 1 97 ? -1.270 -5.575 0.875 1.00 75.06 97 LEU A O 1
ATOM 726 N N . VAL A 1 98 ? 0.680 -6.439 0.153 1.00 81.50 98 VAL A N 1
ATOM 727 C CA . VAL A 1 98 ? 0.857 -7.400 1.252 1.00 81.50 98 VAL A CA 1
ATOM 728 C C . VAL A 1 98 ? 0.895 -6.679 2.596 1.00 81.50 98 VAL A C 1
ATOM 730 O O . VAL A 1 98 ? 0.227 -7.118 3.524 1.00 81.50 98 VAL A O 1
ATOM 733 N N . TRP A 1 99 ? 1.594 -5.546 2.679 1.00 78.50 99 TRP A N 1
ATOM 734 C CA . TRP A 1 99 ? 1.642 -4.724 3.887 1.00 78.50 99 TRP A CA 1
ATOM 735 C C . TRP A 1 99 ? 0.274 -4.126 4.242 1.00 78.50 99 TRP A C 1
ATOM 737 O O . TRP A 1 99 ? -0.153 -4.162 5.392 1.00 78.50 99 TRP A O 1
ATOM 747 N N . THR A 1 100 ? -0.465 -3.599 3.261 1.00 75.81 100 THR A N 1
ATOM 748 C CA . THR A 1 100 ? -1.821 -3.081 3.514 1.00 75.81 100 THR A CA 1
ATOM 749 C C . THR A 1 100 ? -2.806 -4.179 3.901 1.00 75.81 100 THR A C 1
ATOM 751 O O . THR A 1 100 ? -3.683 -3.936 4.721 1.00 75.81 100 THR A O 1
ATOM 754 N N . LEU A 1 101 ? -2.653 -5.384 3.346 1.00 73.69 101 LEU A N 1
ATOM 755 C CA . LEU A 1 101 ? -3.446 -6.556 3.709 1.00 73.69 101 LEU A CA 1
ATOM 756 C C . LEU A 1 101 ? -3.102 -7.047 5.115 1.00 73.69 101 LEU A C 1
ATOM 758 O O . LEU A 1 101 ? -4.019 -7.374 5.857 1.00 73.69 101 LEU A O 1
ATOM 762 N N . SER A 1 102 ? -1.823 -7.059 5.506 1.00 75.38 102 SER A N 1
ATOM 763 C CA . SER A 1 102 ? -1.431 -7.437 6.868 1.00 75.38 102 SER A CA 1
ATOM 764 C C . SER A 1 102 ? -1.934 -6.441 7.906 1.00 75.38 102 SER A C 1
ATOM 766 O O . SER A 1 102 ? -2.377 -6.860 8.967 1.00 75.38 102 SER A O 1
ATOM 768 N N . GLU A 1 103 ? -1.921 -5.144 7.590 1.00 63.06 103 GLU A N 1
ATOM 769 C CA . GLU A 1 103 ? -2.455 -4.107 8.481 1.00 63.06 103 GLU A CA 1
ATOM 770 C C . GLU A 1 103 ? -3.991 -4.156 8.553 1.00 63.06 103 GLU A C 1
ATOM 772 O O . GLU A 1 103 ? -4.583 -3.967 9.609 1.00 63.06 103 GLU A O 1
ATOM 777 N N . ALA A 1 104 ? -4.663 -4.445 7.433 1.00 63.00 104 ALA A N 1
ATOM 778 C CA . ALA A 1 104 ? -6.115 -4.631 7.403 1.00 63.00 104 ALA A CA 1
ATOM 779 C C . ALA A 1 104 ? -6.568 -5.926 8.100 1.00 63.00 104 ALA A C 1
ATOM 781 O O . ALA A 1 104 ? -7.744 -6.054 8.438 1.00 63.00 104 ALA A O 1
ATOM 782 N N . HIS A 1 105 ? -5.644 -6.870 8.300 1.00 54.84 105 HIS A N 1
ATOM 783 C CA . HIS A 1 105 ? -5.857 -8.099 9.058 1.00 54.84 105 HIS A CA 1
ATOM 784 C C . HIS A 1 105 ? -5.641 -7.910 10.564 1.00 54.84 105 HIS A C 1
ATOM 786 O O . HIS A 1 105 ? -5.788 -8.879 11.297 1.00 54.84 105 HIS A O 1
ATOM 792 N N . GLU A 1 106 ? -5.337 -6.703 11.064 1.00 52.50 106 GLU A N 1
ATOM 793 C CA . GLU A 1 106 ? -5.536 -6.418 12.488 1.00 52.50 106 GLU A CA 1
ATOM 794 C C . GLU A 1 106 ? -7.046 -6.385 12.761 1.00 52.50 106 GLU A C 1
ATOM 796 O O . GLU A 1 106 ? -7.735 -5.443 12.342 1.00 52.50 106 GLU A O 1
ATOM 801 N N . PRO A 1 107 ? -7.612 -7.405 13.431 1.00 44.62 107 PRO A N 1
ATOM 802 C CA . PRO A 1 107 ? -9.016 -7.363 13.742 1.00 44.62 107 PRO A CA 1
ATOM 803 C C . PRO A 1 107 ? -9.210 -6.271 14.792 1.00 44.62 107 PRO A C 1
ATOM 805 O O . PRO A 1 107 ? -8.512 -6.206 15.804 1.00 44.62 107 PRO A O 1
ATOM 808 N N . ALA A 1 108 ? -10.160 -5.380 14.533 1.00 48.50 108 ALA A N 1
ATOM 809 C CA . ALA A 1 108 ? -10.557 -4.350 15.471 1.00 48.50 108 ALA A CA 1
ATOM 810 C C . ALA A 1 108 ? -11.278 -4.983 16.680 1.00 48.50 108 ALA A C 1
ATOM 812 O O . ALA A 1 108 ? -12.498 -4.849 16.809 1.00 48.50 108 ALA A O 1
ATOM 813 N N . PHE A 1 109 ? -10.541 -5.637 17.577 1.00 44.78 109 PHE A N 1
ATOM 814 C CA . PHE A 1 109 ? -11.013 -6.114 18.881 1.00 44.78 109 PHE A CA 1
ATOM 815 C C . PHE A 1 109 ? -10.358 -5.323 20.017 1.00 44.78 109 PHE A C 1
ATOM 817 O O . PHE A 1 109 ? -9.118 -5.210 20.044 1.00 44.78 109 PHE A O 1
#

Sequence (109 aa):
MNDEIDNAIEHLLRDHAPDPVADDGFCAGLIERLPPRKPPIKWPLALGILAGLLACWLSVSAAPAALIGWHDWISGDLTSSALALLVSFAGLNLMALVWTLSEAHEPAF

Radius of gyration: 24.56 Å; chains: 1; bounding box: 54×35×56 Å

pLDDT: mean 72.12, std 7.88, range [44.62, 82.75]